Protein AF-A0A5S3YZ47-F1 (afdb_monomer_lite)

InterPro domains:
  IPR015590 Aldehyde dehydrogenase domain [PF00171] (2-111)
  IPR016161 Aldehyde/histidinol dehydrogenase [SSF53720] (2-110)
  IPR016162 Aldehyde dehydrogenase, N-terminal [G3DSA:3.40.605.10] (1-121)
  IPR050740 Aldehyde Dehydrogenase Superfamily [PTHR43353] (2-112)

Radius of gyration: 17.88 Å; chains: 1; bounding box: 48×30×50 Å

Structure (mmCIF, N/CA/C/O backbone):
data_AF-A0A5S3YZ47-F1
#
_entry.id   AF-A0A5S3YZ47-F1
#
loop_
_atom_site.group_PDB
_atom_site.id
_atom_site.type_symbol
_atom_site.label_atom_id
_atom_site.label_alt_id
_atom_site.label_comp_id
_atom_site.label_asym_id
_atom_site.label_entity_id
_atom_site.label_seq_id
_atom_site.pdbx_PDB_ins_code
_atom_site.Cartn_x
_atom_site.Cartn_y
_atom_site.Cartn_z
_atom_site.occupancy
_atom_site.B_iso_or_equiv
_atom_site.auth_seq_id
_atom_site.auth_comp_id
_atom_site.auth_asym_id
_atom_site.auth_atom_id
_atom_site.pdbx_PDB_model_num
ATOM 1 N N . HIS A 1 1 ? -17.439 17.375 8.100 1.00 80.69 1 HIS A N 1
ATOM 2 C CA . HIS A 1 1 ? -16.856 17.891 6.842 1.00 80.69 1 HIS A CA 1
ATOM 3 C C . HIS A 1 1 ? -15.431 17.395 6.626 1.00 80.69 1 HIS A C 1
ATOM 5 O O . HIS A 1 1 ? -15.156 16.892 5.546 1.00 80.69 1 HIS A O 1
ATOM 11 N N . GLU A 1 2 ? -14.564 17.454 7.639 1.00 96.19 2 GLU A N 1
ATOM 12 C CA . GLU A 1 2 ? -13.150 17.053 7.531 1.00 96.19 2 GLU A CA 1
ATOM 13 C C . GLU A 1 2 ? -12.947 15.580 7.155 1.00 96.19 2 GLU A C 1
ATOM 15 O O . GLU A 1 2 ? -12.258 15.308 6.180 1.00 96.19 2 GLU A O 1
ATOM 20 N N . ALA A 1 3 ? -13.632 14.640 7.820 1.00 96.06 3 ALA A N 1
ATOM 21 C CA . ALA A 1 3 ? -13.522 13.209 7.501 1.00 96.06 3 ALA A CA 1
ATOM 22 C C . ALA A 1 3 ? -13.897 12.879 6.040 1.00 96.06 3 ALA A C 1
ATOM 24 O O . ALA A 1 3 ? -13.233 12.086 5.383 1.00 96.06 3 ALA A O 1
ATOM 25 N N . LEU A 1 4 ? -14.927 13.531 5.486 1.00 97.69 4 LEU A N 1
ATOM 26 C CA . LEU A 1 4 ? -15.275 13.381 4.065 1.00 97.69 4 LEU A CA 1
ATOM 27 C C . LEU A 1 4 ? -14.205 13.987 3.146 1.00 97.69 4 LEU A C 1
ATOM 29 O O . LEU A 1 4 ? -13.965 13.469 2.057 1.00 97.69 4 LEU A O 1
ATOM 33 N N . GLY A 1 5 ? -13.574 15.082 3.578 1.00 98.25 5 GLY A N 1
ATOM 34 C CA . GLY A 1 5 ? -12.418 15.661 2.900 1.00 98.25 5 GLY A CA 1
ATOM 35 C C . GLY A 1 5 ? -11.243 14.686 2.867 1.00 98.25 5 GLY A C 1
ATOM 36 O O . GLY A 1 5 ? -10.678 14.465 1.800 1.00 98.25 5 GLY A O 1
ATOM 37 N N . GLU A 1 6 ? -10.942 14.035 3.992 1.00 98.31 6 GLU A N 1
ATOM 38 C CA . GLU A 1 6 ? -9.911 13.001 4.061 1.00 98.31 6 GLU A CA 1
ATOM 39 C C . GLU A 1 6 ? -10.235 11.816 3.151 1.00 98.31 6 GLU A C 1
ATOM 41 O O . GLU A 1 6 ? -9.363 11.390 2.406 1.00 98.31 6 GLU A O 1
ATOM 46 N N . VAL A 1 7 ? -11.470 11.304 3.149 1.00 98.25 7 VAL A N 1
ATOM 47 C CA . VAL A 1 7 ? -11.863 10.187 2.268 1.00 98.25 7 VAL A CA 1
ATOM 48 C C . VAL A 1 7 ? -11.577 10.521 0.802 1.00 98.25 7 VAL A C 1
ATOM 50 O O . VAL A 1 7 ? -10.990 9.712 0.085 1.00 98.25 7 VAL A O 1
ATOM 53 N N . ARG A 1 8 ? -11.941 11.729 0.354 1.00 98.31 8 ARG A N 1
ATOM 54 C CA . ARG A 1 8 ? -11.662 12.190 -1.017 1.00 98.31 8 ARG A CA 1
ATOM 55 C C . ARG A 1 8 ? -10.167 12.344 -1.270 1.00 98.31 8 ARG A C 1
ATOM 57 O O . ARG A 1 8 ? -9.676 11.915 -2.308 1.00 98.31 8 ARG A O 1
ATOM 64 N N . TYR A 1 9 ? -9.444 12.917 -0.312 1.00 98.38 9 TYR A N 1
ATOM 65 C CA . TYR A 1 9 ? -7.994 13.065 -0.390 1.00 98.38 9 TYR A CA 1
ATOM 66 C C . TYR A 1 9 ? -7.285 11.704 -0.479 1.00 98.38 9 TYR A C 1
ATOM 68 O O . TYR A 1 9 ? -6.399 11.512 -1.308 1.00 98.38 9 TYR A O 1
ATOM 76 N N . ALA A 1 10 ? -7.731 10.728 0.311 1.00 98.44 10 ALA A N 1
ATOM 77 C CA . ALA A 1 10 ? -7.228 9.365 0.319 1.00 98.44 10 ALA A CA 1
ATOM 78 C C . ALA A 1 10 ? -7.500 8.642 -1.009 1.00 98.44 10 ALA A C 1
ATOM 80 O O . ALA A 1 10 ? -6.605 7.959 -1.510 1.00 98.44 10 ALA A O 1
ATOM 81 N N . ALA A 1 11 ? -8.693 8.819 -1.588 1.00 98.50 11 ALA A N 1
ATOM 82 C CA . ALA A 1 11 ? -9.050 8.271 -2.897 1.00 98.50 11 ALA A CA 1
ATOM 83 C C . ALA A 1 11 ? -8.169 8.837 -4.024 1.00 98.50 11 ALA A C 1
ATOM 85 O O . ALA A 1 11 ? -7.767 8.088 -4.912 1.00 98.50 11 ALA A O 1
ATOM 86 N N . GLY A 1 12 ? -7.784 10.116 -3.936 1.00 98.56 12 GLY A N 1
ATOM 87 C CA . GLY A 1 12 ? -6.881 10.750 -4.900 1.00 98.56 12 GLY A CA 1
ATOM 88 C C . GLY A 1 12 ? -5.521 10.054 -5.023 1.00 98.56 12 GLY A C 1
ATOM 89 O O . GLY A 1 12 ? -4.993 9.944 -6.125 1.00 98.56 12 GLY A O 1
ATOM 90 N N . PHE A 1 13 ? -4.969 9.503 -3.931 1.00 98.62 13 PHE A N 1
ATOM 91 C CA . PHE A 1 13 ? -3.740 8.699 -4.017 1.00 98.62 13 PHE A CA 1
ATOM 92 C C . PHE A 1 13 ? -3.942 7.414 -4.823 1.00 98.62 13 PHE A C 1
ATOM 94 O O . PHE A 1 13 ? -3.067 7.042 -5.600 1.00 98.62 13 PHE A O 1
ATOM 101 N N . VAL A 1 14 ? -5.079 6.737 -4.641 1.00 98.38 14 VAL A N 1
ATOM 102 C CA . VAL A 1 14 ? -5.388 5.500 -5.372 1.00 98.38 14 VAL A CA 1
ATOM 103 C C . VAL A 1 14 ? -5.522 5.795 -6.861 1.00 98.38 14 VAL A C 1
ATOM 105 O O . VAL A 1 14 ? -4.896 5.119 -7.671 1.00 98.38 14 VAL A O 1
ATOM 108 N N . GLU A 1 15 ? -6.276 6.837 -7.214 1.00 98.44 15 GLU A N 1
ATOM 109 C CA . GLU A 1 15 ? -6.442 7.271 -8.601 1.00 98.44 15 GLU A CA 1
ATOM 110 C C . GLU A 1 15 ? -5.101 7.644 -9.244 1.00 98.44 15 GLU A C 1
ATOM 112 O O . GLU A 1 15 ? -4.778 7.156 -10.326 1.00 98.44 15 GLU A O 1
ATOM 117 N N . TRP A 1 16 ? -4.291 8.454 -8.559 1.00 98.62 16 TRP A N 1
ATOM 118 C CA . TRP A 1 16 ? -2.987 8.870 -9.063 1.00 98.62 16 TRP A CA 1
ATOM 119 C C . TRP A 1 16 ? -2.060 7.675 -9.307 1.00 98.62 16 TRP A C 1
ATOM 121 O O . TRP A 1 16 ? -1.522 7.515 -10.401 1.00 98.62 16 TRP A O 1
ATOM 131 N N . PHE A 1 17 ? -1.892 6.792 -8.318 1.00 98.50 17 PHE A N 1
ATOM 132 C CA . PHE A 1 17 ? -0.967 5.666 -8.457 1.00 98.50 17 PHE A CA 1
ATOM 133 C C . PHE A 1 17 ? -1.476 4.567 -9.393 1.00 98.50 17 PHE A C 1
ATOM 135 O O . PHE A 1 17 ? -0.656 3.888 -10.004 1.00 98.50 17 PHE A O 1
ATOM 142 N N . ALA A 1 18 ? -2.790 4.438 -9.598 1.00 97.81 18 ALA A N 1
ATOM 143 C CA . ALA A 1 18 ? -3.325 3.592 -10.663 1.00 97.81 18 ALA A CA 1
ATOM 144 C C . ALA A 1 18 ? -2.858 4.065 -12.051 1.00 97.81 18 ALA A C 1
ATOM 146 O O . ALA A 1 18 ? -2.546 3.247 -12.914 1.00 97.81 18 ALA A O 1
ATOM 147 N N . GLN A 1 19 ? -2.753 5.380 -12.258 1.00 98.19 19 GLN A N 1
ATOM 148 C CA . GLN A 1 19 ? -2.212 5.941 -13.495 1.00 98.19 19 GLN A CA 1
ATOM 149 C C . GLN A 1 19 ? -0.684 5.791 -13.571 1.00 98.19 19 GLN A C 1
ATOM 151 O O . GLN A 1 19 ? -0.151 5.526 -14.646 1.00 98.19 19 GLN A O 1
ATOM 156 N N . GLU A 1 20 ? 0.026 5.918 -12.447 1.00 98.25 20 GLU A N 1
ATOM 157 C CA . GLU A 1 20 ? 1.485 5.744 -12.412 1.00 98.25 20 GLU A CA 1
ATOM 158 C C . GLU A 1 20 ? 1.943 4.289 -12.572 1.00 98.25 20 GLU A C 1
ATOM 160 O O . GLU A 1 20 ? 3.071 4.059 -13.005 1.00 98.25 20 GLU A O 1
ATOM 165 N N . ALA A 1 21 ? 1.077 3.304 -12.310 1.00 97.31 21 ALA A N 1
ATOM 166 C CA . ALA A 1 21 ? 1.392 1.880 -12.467 1.00 97.31 21 ALA A CA 1
ATOM 167 C C . ALA A 1 21 ? 1.921 1.536 -13.874 1.00 97.31 21 ALA A C 1
ATOM 169 O O . ALA A 1 21 ? 2.825 0.718 -14.030 1.00 97.31 21 ALA A O 1
ATOM 170 N N . ILE A 1 22 ? 1.407 2.210 -14.908 1.00 96.88 22 ILE A N 1
ATOM 171 C CA . ILE A 1 22 ? 1.816 2.009 -16.307 1.00 96.88 22 ILE A CA 1
ATOM 172 C C . ILE A 1 22 ? 2.984 2.910 -16.744 1.00 96.88 22 ILE A C 1
ATOM 174 O O . ILE A 1 22 ? 3.350 2.911 -17.917 1.00 96.88 22 ILE A O 1
ATOM 178 N N . ARG A 1 23 ? 3.566 3.692 -15.824 1.00 97.38 23 ARG A N 1
ATOM 179 C CA . ARG A 1 23 ? 4.644 4.665 -16.090 1.00 97.38 23 ARG A CA 1
ATOM 180 C C . ARG A 1 23 ? 5.961 4.332 -15.387 1.00 97.38 23 ARG A C 1
ATOM 182 O O . ARG A 1 23 ? 6.821 5.195 -15.224 1.00 97.38 23 ARG A O 1
ATOM 189 N N . SER A 1 24 ? 6.151 3.074 -14.990 1.00 95.56 24 SER A N 1
ATOM 190 C CA . SER A 1 24 ? 7.402 2.592 -14.392 1.00 95.56 24 SER A CA 1
ATOM 191 C C . SER A 1 24 ? 8.481 2.377 -15.464 1.00 95.56 24 SER A C 1
ATOM 193 O O . SER A 1 24 ? 8.788 1.254 -15.865 1.00 95.56 24 SER A O 1
ATOM 195 N N . TYR A 1 25 ? 9.018 3.478 -15.992 1.00 97.44 25 TYR A N 1
ATOM 196 C CA . TYR A 1 25 ? 9.971 3.452 -17.099 1.00 97.44 25 TYR A CA 1
ATOM 197 C C . TYR A 1 25 ? 11.392 3.093 -16.648 1.00 97.44 25 TYR A C 1
ATOM 199 O O . TYR A 1 25 ? 11.883 3.531 -15.604 1.00 97.44 25 TYR A O 1
ATOM 207 N N . GLY A 1 26 ? 12.061 2.305 -17.486 1.00 96.69 26 GLY A N 1
ATOM 208 C CA . GLY A 1 26 ? 13.509 2.142 -17.484 1.00 96.69 26 GLY A CA 1
ATOM 209 C C . GLY A 1 26 ? 14.196 3.149 -18.407 1.00 96.69 26 GLY A C 1
ATOM 210 O O . GLY A 1 26 ? 13.549 3.984 -19.037 1.00 96.69 26 GLY A O 1
ATOM 211 N N . GLU A 1 27 ? 15.512 3.042 -18.525 1.00 97.81 27 GLU A N 1
ATOM 212 C CA . GLU A 1 27 ? 16.335 3.925 -19.354 1.00 97.81 27 GLU A CA 1
ATOM 213 C C . GLU A 1 27 ? 17.272 3.104 -20.238 1.00 97.81 27 GLU A C 1
ATOM 215 O O . GLU A 1 27 ? 17.738 2.040 -19.840 1.00 97.81 27 GLU A O 1
ATOM 220 N N . THR A 1 28 ? 17.580 3.604 -21.433 1.00 97.38 28 THR A N 1
ATOM 221 C CA . THR A 1 28 ? 18.674 3.077 -22.262 1.00 97.38 28 THR A CA 1
ATOM 222 C C . THR A 1 28 ? 19.866 4.009 -22.130 1.00 97.38 28 THR A C 1
ATOM 224 O O . THR A 1 28 ? 19.722 5.218 -22.303 1.00 97.38 28 THR A O 1
ATOM 227 N N . ILE A 1 29 ? 21.036 3.456 -21.820 1.00 97.19 29 ILE A N 1
ATOM 228 C CA . ILE A 1 29 ? 22.235 4.234 -21.502 1.00 97.19 29 ILE A CA 1
ATOM 229 C C . ILE A 1 29 ? 23.253 4.070 -22.640 1.00 97.19 29 ILE A C 1
ATOM 231 O O . ILE A 1 29 ? 23.516 2.937 -23.056 1.00 97.19 29 ILE A O 1
ATOM 235 N N . PRO A 1 30 ? 23.854 5.166 -23.148 1.00 96.06 30 PRO A N 1
ATOM 236 C CA . PRO A 1 30 ? 24.929 5.076 -24.128 1.00 96.06 30 PRO A CA 1
ATOM 237 C C . PRO A 1 30 ? 26.096 4.233 -23.606 1.00 96.06 30 PRO A C 1
ATOM 239 O O . PRO A 1 30 ? 26.648 4.499 -22.539 1.00 96.06 30 PRO A O 1
ATOM 242 N N . SER A 1 31 ? 26.482 3.220 -24.378 1.00 96.81 31 SER A N 1
ATOM 243 C CA . SER A 1 31 ? 27.625 2.366 -24.069 1.00 96.81 31 SER A CA 1
ATOM 244 C C . SER A 1 31 ? 28.903 2.922 -24.692 1.00 96.81 31 SER A C 1
ATOM 246 O O . SER A 1 31 ? 28.897 3.409 -25.822 1.00 96.81 31 SER A O 1
ATOM 248 N N . GLN A 1 32 ? 30.022 2.797 -23.977 1.00 95.44 32 GLN A N 1
ATOM 249 C CA . GLN A 1 32 ? 31.355 3.067 -24.530 1.00 95.44 32 GLN A CA 1
ATOM 250 C C . GLN A 1 32 ? 31.843 1.940 -25.458 1.00 95.44 32 GLN A C 1
ATOM 252 O O . GLN A 1 32 ? 32.759 2.148 -26.248 1.00 95.44 32 GLN A O 1
ATOM 257 N N . ASN A 1 33 ? 31.236 0.752 -25.371 1.00 96.00 33 ASN A N 1
ATOM 258 C CA . ASN A 1 33 ? 31.526 -0.398 -26.222 1.00 96.00 33 ASN A CA 1
ATOM 259 C C . ASN A 1 33 ? 30.363 -0.624 -27.200 1.00 96.00 33 ASN A C 1
ATOM 261 O O . ASN A 1 33 ? 29.240 -0.893 -26.774 1.00 96.00 33 ASN A O 1
ATOM 265 N N . THR A 1 34 ? 30.642 -0.564 -28.504 1.00 93.00 34 THR A N 1
ATOM 266 C CA . THR A 1 34 ? 29.643 -0.682 -29.582 1.00 93.00 34 THR A CA 1
ATOM 267 C C . THR A 1 34 ? 28.965 -2.052 -29.668 1.00 93.00 34 THR A C 1
ATOM 269 O O . THR A 1 34 ? 27.937 -2.171 -30.328 1.00 93.00 34 THR A O 1
ATOM 272 N N . LEU A 1 35 ? 29.505 -3.074 -28.998 1.00 96.94 35 LEU A N 1
ATOM 273 C CA . LEU A 1 35 ? 28.931 -4.423 -28.928 1.00 96.94 35 LEU A CA 1
ATOM 274 C C . LEU A 1 35 ? 28.073 -4.658 -27.673 1.00 96.94 35 LEU A C 1
ATOM 276 O O . LEU A 1 35 ? 27.559 -5.758 -27.486 1.00 96.94 35 LEU A O 1
ATOM 280 N N . VAL A 1 36 ? 27.936 -3.661 -26.794 1.00 97.00 36 VAL A N 1
ATOM 281 C CA . VAL A 1 36 ? 27.217 -3.785 -25.518 1.00 97.00 36 VAL A CA 1
ATOM 282 C C . VAL A 1 36 ? 26.066 -2.791 -25.473 1.00 97.00 36 VAL A C 1
ATOM 284 O O . VAL A 1 36 ? 26.262 -1.599 -25.697 1.00 97.00 36 VAL A O 1
ATOM 287 N N . GLN A 1 37 ? 24.877 -3.273 -25.116 1.00 96.19 37 GLN A N 1
ATOM 288 C CA . GLN A 1 37 ? 23.719 -2.437 -24.820 1.00 96.19 37 GLN A CA 1
ATOM 289 C C . GLN A 1 37 ? 23.509 -2.365 -23.307 1.00 96.19 37 GLN A C 1
ATOM 291 O O . GLN A 1 37 ? 23.512 -3.389 -22.626 1.00 96.19 37 GLN A O 1
ATOM 296 N N . LEU A 1 38 ? 23.321 -1.151 -22.790 1.00 97.62 38 LEU A N 1
ATOM 297 C CA . LEU A 1 38 ? 23.035 -0.903 -21.381 1.00 97.62 38 LEU A CA 1
ATOM 298 C C . LEU A 1 38 ? 21.596 -0.409 -21.237 1.00 97.62 38 LEU A C 1
ATOM 300 O O . LEU A 1 38 ? 21.180 0.529 -21.920 1.00 97.62 38 LEU A O 1
ATOM 304 N N . SER A 1 39 ? 20.845 -1.023 -20.329 1.00 97.62 39 SER A N 1
ATOM 305 C CA . SER A 1 39 ? 19.482 -0.610 -20.007 1.00 97.62 39 SER A CA 1
ATOM 306 C C . SER A 1 39 ? 19.172 -0.817 -18.533 1.00 97.62 39 SER A C 1
ATOM 308 O O . SER A 1 39 ? 19.703 -1.734 -17.906 1.00 97.62 39 SER A O 1
ATOM 310 N N . THR A 1 40 ? 18.270 -0.006 -17.997 1.00 98.25 40 THR A N 1
ATOM 311 C CA . THR A 1 40 ? 17.701 -0.178 -16.662 1.00 98.25 40 THR A CA 1
ATOM 312 C C . THR A 1 40 ? 16.244 -0.611 -16.768 1.00 98.25 4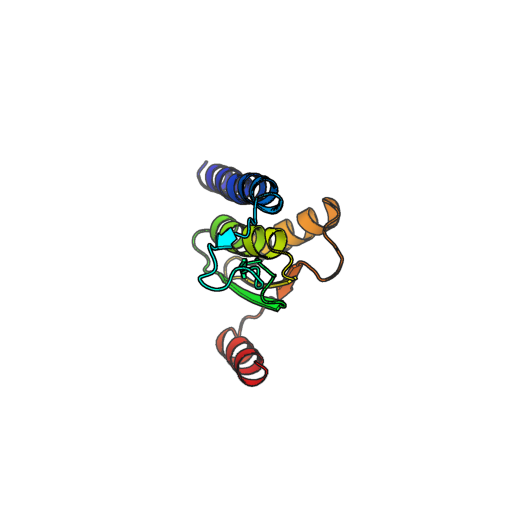0 THR A C 1
ATOM 314 O O . THR A 1 40 ? 15.555 -0.289 -17.734 1.00 98.25 40 THR A O 1
ATOM 317 N N . ILE A 1 41 ? 15.774 -1.346 -15.766 1.00 97.62 41 ILE A N 1
ATOM 318 C CA . ILE A 1 41 ? 14.360 -1.670 -15.563 1.00 97.62 41 ILE A CA 1
ATOM 319 C C . ILE A 1 41 ? 13.995 -1.380 -14.108 1.00 97.62 41 ILE A C 1
ATOM 321 O O . ILE A 1 41 ? 14.873 -1.286 -13.247 1.00 97.62 41 ILE A O 1
ATOM 325 N N . ARG A 1 42 ? 12.700 -1.238 -13.825 1.00 97.50 42 ARG A N 1
ATOM 326 C CA . ARG A 1 42 ? 12.167 -1.095 -12.466 1.00 97.50 42 ARG A CA 1
ATOM 327 C C . ARG A 1 42 ? 11.346 -2.334 -12.134 1.00 97.50 42 ARG A C 1
ATOM 329 O O . ARG A 1 42 ? 10.537 -2.768 -12.947 1.00 97.50 42 ARG A O 1
ATOM 336 N N . GLN A 1 43 ? 11.573 -2.905 -10.958 1.00 97.75 43 GLN A N 1
ATOM 337 C CA . GLN A 1 43 ? 10.890 -4.109 -10.489 1.00 97.75 43 GLN A CA 1
ATOM 338 C C . GLN A 1 43 ? 10.347 -3.877 -9.073 1.00 97.75 43 GLN A C 1
ATOM 340 O O . GLN A 1 43 ? 10.931 -3.075 -8.334 1.00 97.75 43 GLN A O 1
ATOM 345 N N . PRO A 1 44 ? 9.245 -4.545 -8.688 1.00 97.81 44 PRO A N 1
ATOM 346 C CA . PRO A 1 44 ? 8.751 -4.500 -7.318 1.00 97.81 44 PRO A CA 1
ATOM 347 C C . PRO A 1 44 ? 9.802 -5.020 -6.340 1.00 97.81 44 PRO A C 1
ATOM 349 O O . PRO A 1 44 ? 10.539 -5.958 -6.639 1.00 97.81 44 PRO A O 1
ATOM 352 N N . VAL A 1 45 ? 9.818 -4.445 -5.138 1.00 97.31 45 VAL A N 1
ATOM 353 C CA . VAL A 1 45 ? 10.684 -4.916 -4.045 1.00 97.31 45 VAL A CA 1
ATOM 354 C C . VAL A 1 45 ? 10.153 -6.187 -3.374 1.00 97.31 45 VAL A C 1
ATOM 356 O O . VAL A 1 45 ? 10.913 -6.877 -2.705 1.00 97.31 45 VAL A O 1
ATOM 359 N N . GLY A 1 46 ? 8.868 -6.514 -3.555 1.00 96.69 46 GLY A N 1
ATOM 360 C CA . GLY A 1 46 ? 8.234 -7.709 -2.994 1.00 96.69 46 GLY A CA 1
ATOM 361 C C . GLY A 1 46 ? 7.189 -7.380 -1.929 1.00 96.69 46 GLY A C 1
ATOM 362 O O . GLY A 1 46 ? 6.327 -6.533 -2.145 1.00 96.69 46 GLY A O 1
ATOM 363 N N . VAL A 1 47 ? 7.233 -8.079 -0.795 1.00 96.00 47 VAL A N 1
ATOM 364 C CA . VAL A 1 47 ? 6.275 -7.903 0.309 1.00 96.00 47 VAL A CA 1
ATOM 365 C C . VAL A 1 47 ? 6.647 -6.670 1.134 1.00 96.00 47 VAL A C 1
ATOM 367 O O . VAL A 1 47 ? 7.796 -6.520 1.542 1.00 96.00 47 VAL A O 1
ATOM 370 N N . VAL A 1 48 ? 5.675 -5.799 1.418 1.00 96.75 48 VAL A N 1
ATOM 371 C CA . VAL A 1 48 ? 5.880 -4.571 2.202 1.00 96.75 48 VAL A CA 1
ATOM 372 C C . VAL A 1 48 ? 5.039 -4.592 3.476 1.00 96.75 48 VAL A C 1
ATOM 374 O O . VAL A 1 48 ? 3.827 -4.789 3.417 1.00 96.75 48 VAL A O 1
ATOM 377 N N . LEU A 1 49 ? 5.663 -4.311 4.623 1.00 95.75 49 LEU A N 1
ATOM 378 C CA . LEU A 1 49 ? 4.970 -4.016 5.880 1.00 95.75 49 LEU A CA 1
ATOM 379 C C . LEU A 1 49 ? 4.810 -2.498 6.049 1.00 95.75 49 LEU A C 1
ATOM 381 O O . LEU A 1 49 ? 5.785 -1.749 6.080 1.00 95.75 49 LEU A O 1
ATOM 385 N N . GLY A 1 50 ? 3.572 -2.035 6.185 1.00 96.06 50 GLY A N 1
ATOM 386 C CA . GLY A 1 50 ? 3.230 -0.642 6.431 1.00 96.06 50 GLY A CA 1
ATOM 387 C C . GLY A 1 50 ? 2.625 -0.420 7.808 1.00 96.06 50 GLY A C 1
ATOM 388 O O . GLY A 1 50 ? 1.670 -1.088 8.187 1.00 96.06 50 GLY A O 1
ATOM 389 N N . ILE A 1 51 ? 3.120 0.589 8.521 1.00 96.44 51 ILE A N 1
ATOM 390 C CA . ILE A 1 51 ? 2.577 1.029 9.811 1.00 96.44 51 ILE A CA 1
ATOM 391 C C . ILE A 1 51 ? 2.023 2.444 9.637 1.00 96.44 51 ILE A C 1
ATOM 393 O O . ILE A 1 51 ? 2.663 3.286 8.994 1.00 96.44 51 ILE A O 1
ATOM 397 N N . THR A 1 52 ? 0.823 2.707 10.162 1.00 97.81 52 THR A N 1
ATOM 398 C CA . THR A 1 52 ? 0.155 4.013 10.012 1.00 97.81 52 THR A CA 1
ATOM 399 C C . THR A 1 52 ? -0.412 4.545 11.333 1.00 97.81 52 THR A C 1
ATOM 401 O O . THR A 1 52 ? -0.937 3.759 12.124 1.00 97.81 52 THR A O 1
ATOM 404 N N . PRO A 1 53 ? -0.295 5.863 11.593 1.00 97.62 53 PRO A N 1
ATOM 405 C CA . PRO A 1 53 ? -0.830 6.510 12.793 1.00 97.62 53 PRO A CA 1
ATOM 406 C C . PRO A 1 53 ? -2.344 6.768 12.690 1.00 97.62 53 PRO A C 1
ATOM 408 O O . PRO A 1 53 ? -2.960 6.519 11.656 1.00 97.62 53 PRO A O 1
ATOM 411 N N . TRP A 1 54 ? -2.932 7.299 13.764 1.00 97.75 54 TRP A N 1
ATOM 412 C CA . TRP A 1 54 ? -4.37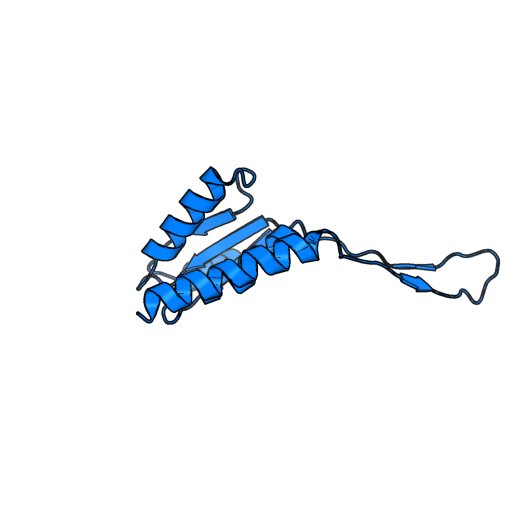7 7.516 13.911 1.00 97.75 54 TRP A CA 1
ATOM 413 C C . TRP A 1 54 ? -4.921 8.821 13.316 1.00 97.75 54 TRP A C 1
ATOM 415 O O . TRP A 1 54 ? -6.127 8.953 13.136 1.00 97.75 54 TRP A O 1
ATOM 425 N N . ASN A 1 55 ? -4.067 9.805 13.030 1.00 97.31 55 ASN A N 1
ATOM 426 C CA . ASN A 1 55 ? -4.500 11.170 12.710 1.00 97.31 55 ASN A CA 1
ATOM 427 C C . ASN A 1 55 ? -5.153 11.326 11.325 1.00 97.31 55 ASN A C 1
ATOM 429 O O . ASN A 1 55 ? -5.994 12.201 11.155 1.00 97.31 55 ASN A O 1
ATOM 433 N N . PHE A 1 56 ? -4.777 10.490 10.353 1.00 97.88 56 PHE A N 1
ATOM 434 C CA . PHE A 1 56 ? -5.436 10.397 9.044 1.00 97.88 56 PHE A CA 1
ATOM 435 C C . PHE A 1 56 ? -5.561 8.919 8.645 1.00 97.88 56 PHE A C 1
ATOM 437 O O . PHE A 1 56 ? -4.721 8.399 7.892 1.00 97.88 56 PHE A O 1
ATOM 444 N N . PRO A 1 57 ? -6.567 8.218 9.195 1.00 97.56 57 PRO A N 1
ATOM 445 C CA . PRO A 1 57 ? -6.666 6.766 9.152 1.00 97.56 57 PRO A CA 1
ATOM 446 C C . PRO A 1 57 ? -6.994 6.193 7.768 1.00 97.56 57 PRO A C 1
ATOM 448 O O . PRO A 1 57 ? -7.002 4.979 7.624 1.00 97.56 57 PRO A O 1
ATOM 451 N N . LEU A 1 58 ? -7.259 7.010 6.745 1.00 98.31 58 LEU A N 1
ATOM 452 C CA . LEU A 1 58 ? -7.313 6.574 5.346 1.00 98.31 58 LEU A CA 1
ATOM 453 C C . LEU A 1 58 ? -6.148 7.133 4.542 1.00 98.31 58 LEU A C 1
ATOM 455 O O . LEU A 1 58 ? -5.479 6.378 3.836 1.00 98.31 58 LEU A O 1
ATOM 459 N N . ALA A 1 59 ? -5.867 8.433 4.657 1.00 98.31 59 ALA A N 1
ATOM 460 C CA . ALA A 1 59 ? -4.862 9.059 3.802 1.00 98.31 59 ALA A CA 1
ATOM 461 C C . ALA A 1 59 ? -3.440 8.548 4.092 1.00 98.31 59 ALA A C 1
ATOM 463 O O . ALA A 1 59 ? -2.640 8.419 3.165 1.00 98.31 59 ALA A O 1
ATOM 464 N N . MET A 1 60 ? -3.110 8.204 5.347 1.00 98.50 60 MET A N 1
ATOM 465 C CA . MET A 1 60 ? -1.811 7.589 5.667 1.00 98.50 60 MET A CA 1
ATOM 466 C C . MET A 1 60 ? -1.676 6.172 5.108 1.00 98.50 60 MET A C 1
ATOM 468 O O . MET A 1 60 ? -0.557 5.746 4.816 1.00 98.50 60 MET A O 1
ATOM 472 N N . ILE A 1 61 ? -2.793 5.460 4.938 1.00 98.44 61 ILE A N 1
ATOM 473 C CA . ILE A 1 61 ? -2.816 4.116 4.358 1.00 98.44 61 ILE A CA 1
ATOM 474 C C . ILE A 1 61 ? -2.689 4.204 2.844 1.00 98.44 61 ILE A C 1
ATOM 476 O O . ILE A 1 61 ? -1.751 3.638 2.284 1.00 98.44 61 ILE A O 1
ATOM 480 N N . THR A 1 62 ? -3.599 4.918 2.172 1.00 98.56 62 THR A N 1
ATOM 481 C CA . THR A 1 62 ? -3.682 4.914 0.703 1.00 98.56 62 THR A CA 1
ATOM 482 C C . THR A 1 62 ? -2.415 5.455 0.061 1.00 98.56 62 THR A C 1
ATOM 484 O O . THR A 1 62 ? -1.943 4.879 -0.913 1.00 98.56 62 THR A O 1
ATOM 487 N N . ARG A 1 63 ? -1.764 6.456 0.665 1.00 98.50 63 ARG A N 1
ATOM 488 C CA . ARG A 1 63 ? -0.468 6.963 0.186 1.00 98.50 63 ARG A CA 1
ATOM 489 C C . ARG A 1 63 ? 0.699 5.968 0.289 1.00 98.50 63 ARG A C 1
ATOM 491 O O . ARG A 1 63 ? 1.773 6.268 -0.221 1.00 98.50 63 ARG A O 1
ATOM 498 N N . LYS A 1 64 ? 0.524 4.835 0.981 1.00 98.44 64 LYS A N 1
ATOM 499 C CA . LYS A 1 64 ? 1.509 3.746 1.096 1.00 98.44 64 LYS A CA 1
ATOM 500 C C . LYS A 1 64 ? 1.100 2.522 0.280 1.00 98.44 64 LYS A C 1
ATOM 502 O O . LYS A 1 64 ? 1.902 2.035 -0.508 1.00 98.44 64 LYS A O 1
ATOM 507 N N . VAL A 1 65 ? -0.138 2.045 0.441 1.00 98.12 65 VAL A N 1
ATOM 508 C CA . VAL A 1 65 ? -0.607 0.834 -0.255 1.00 98.12 65 VAL A CA 1
ATOM 509 C C . VAL A 1 65 ? -0.800 1.066 -1.752 1.00 98.12 65 VAL A C 1
ATOM 511 O O . VAL A 1 65 ? -0.462 0.188 -2.537 1.00 98.12 65 VAL A O 1
ATOM 514 N N . ALA A 1 66 ? -1.272 2.246 -2.172 1.00 98.31 66 ALA A N 1
ATOM 515 C CA . ALA A 1 66 ? -1.490 2.531 -3.589 1.00 98.31 66 ALA A CA 1
ATOM 516 C C . ALA A 1 66 ? -0.191 2.489 -4.419 1.00 98.31 66 ALA A C 1
ATOM 518 O O . ALA A 1 66 ? -0.171 1.748 -5.399 1.00 98.31 66 ALA A O 1
ATOM 519 N N . PRO A 1 67 ? 0.911 3.180 -4.043 1.00 98.31 67 PRO A N 1
ATOM 520 C CA . PRO A 1 67 ? 2.163 3.054 -4.789 1.00 98.31 67 PRO A CA 1
ATOM 521 C C . PRO A 1 67 ? 2.780 1.658 -4.685 1.00 98.31 67 PRO A C 1
ATOM 523 O O . PRO A 1 67 ? 3.374 1.194 -5.652 1.00 98.31 67 PRO A O 1
ATOM 526 N N . ALA A 1 68 ? 2.637 0.971 -3.544 1.00 98.25 68 ALA A N 1
ATOM 527 C CA . ALA A 1 68 ? 3.144 -0.391 -3.397 1.00 98.25 68 ALA A CA 1
ATOM 528 C C . ALA A 1 68 ? 2.449 -1.347 -4.3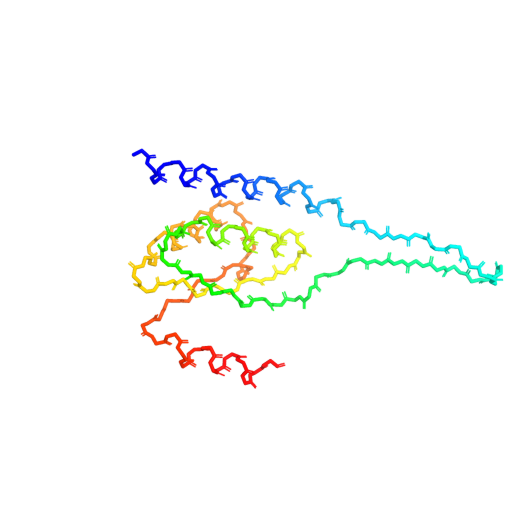74 1.00 98.25 68 ALA A C 1
ATOM 530 O O . ALA A 1 68 ? 3.121 -2.043 -5.131 1.00 98.25 68 ALA A O 1
ATOM 531 N N . TYR A 1 69 ? 1.117 -1.329 -4.419 1.00 97.69 69 TYR A N 1
ATOM 532 C CA . TYR A 1 69 ? 0.368 -2.185 -5.331 1.00 97.69 69 TYR A CA 1
ATOM 533 C C . TYR A 1 69 ? 0.593 -1.808 -6.798 1.00 97.69 69 TYR A C 1
ATOM 535 O O . TYR A 1 69 ? 0.808 -2.686 -7.626 1.00 97.69 69 TYR A O 1
ATOM 543 N N . ALA A 1 70 ? 0.639 -0.508 -7.113 1.00 97.69 70 ALA A N 1
ATOM 544 C CA . ALA A 1 70 ? 0.959 -0.020 -8.455 1.00 97.69 70 ALA A CA 1
ATOM 545 C C . ALA A 1 70 ? 2.342 -0.483 -8.943 1.00 97.69 70 ALA A C 1
ATOM 547 O O . ALA A 1 70 ? 2.512 -0.769 -10.124 1.00 97.69 70 ALA A O 1
ATOM 548 N N . ALA A 1 71 ? 3.323 -0.589 -8.041 1.00 97.88 71 ALA A N 1
ATOM 549 C CA . ALA A 1 71 ? 4.648 -1.115 -8.353 1.00 97.88 71 ALA A CA 1
ATOM 550 C C . ALA A 1 71 ? 4.686 -2.649 -8.509 1.00 97.88 71 ALA A C 1
ATOM 552 O O . ALA A 1 71 ? 5.699 -3.173 -8.968 1.00 97.88 71 ALA A O 1
ATOM 553 N N . GLY A 1 72 ? 3.618 -3.364 -8.132 1.00 97.19 72 GLY A N 1
ATOM 554 C CA . GLY A 1 72 ? 3.544 -4.828 -8.134 1.00 97.19 72 GLY A CA 1
ATOM 555 C C . GLY A 1 72 ? 3.918 -5.491 -6.802 1.00 97.19 72 GLY A C 1
ATOM 556 O O . GLY A 1 72 ? 4.240 -6.676 -6.782 1.00 97.19 72 GLY A O 1
ATOM 557 N N . CYS A 1 73 ? 3.917 -4.748 -5.693 1.00 98.19 73 CYS A N 1
ATOM 558 C CA . CYS A 1 73 ? 4.165 -5.282 -4.353 1.00 98.19 73 CYS A CA 1
ATOM 559 C C . CYS A 1 73 ? 2.869 -5.767 -3.686 1.00 98.19 73 CYS A C 1
ATOM 561 O O . CYS A 1 73 ? 1.795 -5.198 -3.893 1.00 98.19 73 CYS A O 1
ATOM 563 N N . SER A 1 74 ? 2.987 -6.754 -2.795 1.00 97.81 74 SER A N 1
ATOM 564 C CA . SER A 1 74 ? 1.947 -7.044 -1.804 1.00 97.81 74 SER A CA 1
ATOM 565 C C . SER A 1 74 ? 2.175 -6.217 -0.539 1.00 97.81 74 SER A C 1
ATOM 567 O O . SER A 1 74 ? 3.297 -5.798 -0.238 1.00 97.81 74 SER A O 1
ATOM 569 N N . PHE A 1 75 ? 1.104 -5.945 0.203 1.00 98.19 75 PHE A N 1
ATOM 570 C CA . PHE A 1 75 ? 1.132 -5.003 1.311 1.00 98.19 75 PHE A CA 1
ATOM 571 C C . PHE A 1 75 ? 0.415 -5.544 2.546 1.00 98.19 75 PHE A C 1
ATOM 573 O O . PHE A 1 75 ? -0.783 -5.828 2.526 1.00 98.19 75 PHE A O 1
ATOM 580 N N . ILE A 1 76 ? 1.144 -5.614 3.653 1.00 97.06 76 ILE A N 1
ATOM 581 C CA . ILE A 1 76 ? 0.625 -5.925 4.980 1.00 97.06 76 ILE A CA 1
ATOM 582 C C . ILE A 1 76 ? 0.559 -4.615 5.757 1.00 97.06 76 ILE A C 1
ATOM 584 O O . ILE A 1 76 ? 1.564 -3.936 5.932 1.00 97.06 76 ILE A O 1
ATOM 588 N N . LEU A 1 77 ? -0.619 -4.235 6.229 1.00 97.69 77 LEU A N 1
ATOM 589 C CA . LEU A 1 77 ? -0.836 -3.008 6.982 1.00 97.69 77 LEU A CA 1
ATOM 590 C C . LEU A 1 77 ? -1.086 -3.309 8.457 1.00 97.69 77 LEU A C 1
ATOM 592 O O . LEU A 1 77 ? -2.039 -4.012 8.778 1.00 97.69 77 LEU A O 1
ATOM 596 N N . LYS A 1 78 ? -0.342 -2.651 9.348 1.00 97.25 78 LYS A N 1
ATOM 597 C CA . LYS A 1 78 ? -0.719 -2.455 10.752 1.00 97.25 78 LYS A CA 1
ATOM 598 C C . LYS A 1 78 ? -1.207 -1.011 10.966 1.00 97.25 78 LYS A C 1
ATOM 600 O O . LYS A 1 78 ? -0.384 -0.094 11.057 1.00 97.25 78 LYS A O 1
ATOM 605 N N . PRO A 1 79 ? -2.528 -0.755 11.005 1.00 97.88 79 PRO A N 1
ATOM 606 C CA . PRO A 1 79 ? -3.072 0.563 11.321 1.00 97.88 79 PRO A CA 1
ATOM 607 C C . PRO A 1 79 ? -3.057 0.802 12.830 1.00 97.88 79 PRO A C 1
ATOM 609 O O . PRO A 1 79 ? -3.044 -0.157 13.597 1.00 97.88 79 PRO A O 1
ATOM 612 N N . SER A 1 80 ? -3.103 2.057 13.271 1.00 97.50 80 SER A N 1
ATOM 613 C CA . SER A 1 80 ? -3.267 2.363 14.694 1.00 97.50 80 SER A CA 1
ATOM 614 C C . SER A 1 80 ? -4.503 1.668 15.282 1.00 97.50 80 SER A C 1
ATOM 616 O O . SER A 1 80 ? -5.593 1.690 14.708 1.00 97.50 80 SER A O 1
ATOM 618 N N . GLU A 1 81 ? -4.320 1.075 16.456 1.00 96.81 81 GLU A N 1
ATOM 619 C CA . GLU A 1 81 ? -5.339 0.415 17.270 1.00 96.81 81 GLU A CA 1
ATOM 620 C C . GLU A 1 81 ? -6.446 1.364 17.745 1.00 96.81 81 GLU A C 1
ATOM 622 O O . GLU A 1 81 ? -7.538 0.904 18.069 1.00 96.81 81 GLU A O 1
ATOM 627 N N . GLU A 1 82 ? -6.205 2.677 17.722 1.00 97.25 82 GLU A N 1
ATOM 628 C CA . GLU A 1 82 ? -7.203 3.694 18.063 1.00 97.25 82 GLU A CA 1
ATOM 629 C C . GLU A 1 82 ? -8.202 3.945 16.923 1.00 97.25 82 GLU A C 1
ATOM 631 O O . GLU A 1 82 ? -9.334 4.361 17.159 1.00 97.25 82 GLU A O 1
ATOM 636 N N . THR A 1 83 ? -7.806 3.690 15.670 1.00 97.56 83 THR A N 1
ATOM 637 C CA . THR A 1 83 ? -8.618 3.983 14.470 1.00 97.56 83 THR A CA 1
ATOM 638 C C . THR A 1 83 ? -8.638 2.847 13.424 1.00 97.56 83 THR A C 1
ATOM 640 O O . THR A 1 83 ? -8.588 3.101 12.217 1.00 97.56 83 THR A O 1
ATOM 643 N N . PRO A 1 84 ? -8.780 1.565 13.818 1.00 97.69 84 PRO A N 1
ATOM 644 C CA . PRO A 1 84 ? -8.596 0.438 12.902 1.00 97.69 84 PRO A CA 1
ATOM 645 C C . PRO A 1 84 ? -9.752 0.270 11.905 1.00 97.69 84 PRO A C 1
ATOM 647 O O . PRO A 1 84 ? -9.578 -0.327 10.843 1.00 97.69 84 PRO A O 1
ATOM 650 N N . LEU A 1 85 ? -10.946 0.784 12.222 1.00 98.19 85 LEU A N 1
ATOM 651 C CA . LEU A 1 85 ? -12.165 0.518 11.450 1.00 98.19 85 LEU A CA 1
ATOM 652 C C . LEU A 1 85 ? -12.095 1.056 10.014 1.00 98.19 85 LEU A C 1
ATOM 654 O O . LEU A 1 85 ? -12.584 0.398 9.095 1.00 98.19 85 LEU A O 1
ATOM 658 N N . SER A 1 86 ? -11.441 2.202 9.801 1.00 98.00 86 SER A N 1
ATOM 659 C CA . SER A 1 86 ? -11.235 2.772 8.464 1.00 98.00 86 SER A CA 1
ATOM 660 C C . SER A 1 86 ? -10.370 1.869 7.584 1.00 98.00 86 SER A C 1
ATOM 662 O O . SER A 1 86 ? -10.681 1.666 6.411 1.00 98.00 86 SER A O 1
ATOM 664 N N . ALA A 1 87 ? -9.328 1.262 8.159 1.00 98.25 87 ALA A N 1
ATOM 665 C CA . ALA A 1 87 ? -8.470 0.314 7.457 1.00 98.25 87 ALA A CA 1
ATOM 666 C C . ALA A 1 87 ? -9.232 -0.961 7.062 1.00 98.25 87 ALA A C 1
ATOM 668 O O . ALA A 1 87 ? -9.101 -1.435 5.935 1.00 98.25 87 ALA A O 1
ATOM 669 N N . ILE A 1 88 ? -10.078 -1.484 7.960 1.00 98.06 88 ILE A N 1
ATOM 670 C CA . ILE A 1 88 ? -10.942 -2.641 7.669 1.00 98.06 88 ILE A CA 1
ATOM 671 C C . ILE A 1 88 ? -11.912 -2.313 6.530 1.00 98.06 88 ILE A C 1
ATOM 673 O O . ILE A 1 88 ? -12.102 -3.123 5.624 1.00 98.06 88 ILE A O 1
ATOM 677 N N . ALA A 1 89 ? -12.541 -1.135 6.571 1.00 98.25 89 ALA A N 1
ATOM 678 C CA . ALA A 1 89 ? -13.454 -0.696 5.522 1.00 98.25 89 ALA A CA 1
ATOM 679 C C . ALA A 1 89 ? -12.736 -0.586 4.169 1.00 98.25 89 ALA A C 1
ATOM 681 O O . ALA A 1 89 ? -13.241 -1.092 3.168 1.00 98.25 89 ALA A O 1
ATOM 682 N N . LEU A 1 90 ? -11.529 -0.013 4.148 1.00 98.12 90 LEU A N 1
ATOM 683 C CA . LEU A 1 90 ? -10.703 0.063 2.946 1.00 98.12 90 LEU A CA 1
ATOM 684 C C . LEU A 1 90 ? -10.341 -1.327 2.404 1.00 98.12 90 LEU A C 1
ATOM 686 O O . LEU A 1 90 ? -10.452 -1.550 1.204 1.00 98.12 90 LEU A O 1
ATOM 690 N N . ALA A 1 91 ? -9.971 -2.279 3.265 1.00 97.75 91 ALA A N 1
ATOM 691 C CA . ALA A 1 91 ? -9.672 -3.650 2.846 1.00 97.75 91 ALA A CA 1
ATOM 692 C C . ALA A 1 91 ? -10.891 -4.353 2.230 1.00 97.75 91 ALA A C 1
ATOM 694 O O . ALA A 1 91 ? -10.769 -5.023 1.208 1.00 97.75 91 ALA A O 1
ATOM 695 N N . LYS A 1 92 ? -12.089 -4.148 2.795 1.00 97.88 92 LYS A N 1
ATOM 696 C CA . LYS A 1 92 ? -13.341 -4.653 2.205 1.00 97.88 92 LYS A CA 1
ATOM 697 C C . LYS A 1 92 ? -13.591 -4.062 0.818 1.00 97.88 92 LYS A C 1
ATOM 699 O O . LYS A 1 92 ? -13.956 -4.800 -0.093 1.00 97.88 92 LYS A O 1
ATOM 704 N N . LEU A 1 93 ? -13.377 -2.757 0.654 1.00 97.94 93 LEU A N 1
ATOM 705 C CA . LEU A 1 93 ? -13.515 -2.083 -0.639 1.00 97.94 93 LEU A CA 1
ATOM 706 C C . LEU A 1 93 ? -12.470 -2.567 -1.651 1.00 97.94 93 LEU A C 1
ATOM 708 O O . LEU A 1 93 ? -12.803 -2.749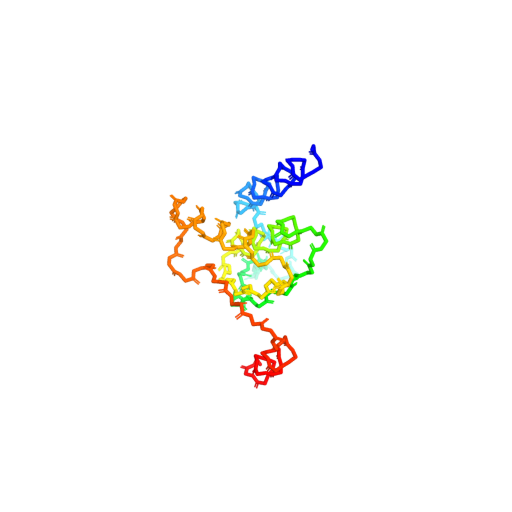 -2.814 1.00 97.94 93 LEU A O 1
ATOM 712 N N . ALA A 1 94 ? -11.237 -2.831 -1.217 1.00 97.62 94 ALA A N 1
ATOM 713 C CA . ALA A 1 94 ? -10.188 -3.377 -2.074 1.00 97.62 94 ALA A CA 1
ATOM 714 C C . ALA A 1 94 ? -10.567 -4.758 -2.636 1.00 97.62 94 ALA A C 1
ATOM 716 O O . ALA A 1 94 ? -10.446 -4.990 -3.837 1.00 97.62 94 ALA A O 1
ATOM 717 N N . VAL A 1 95 ? -11.118 -5.642 -1.794 1.00 96.88 95 VAL A N 1
ATOM 718 C CA . VAL A 1 95 ? -11.656 -6.940 -2.240 1.00 96.88 95 VAL A CA 1
ATOM 719 C C . VAL A 1 95 ? -12.807 -6.746 -3.232 1.00 96.88 95 VAL A C 1
ATOM 721 O O . VAL A 1 95 ? -12.837 -7.397 -4.272 1.00 96.88 95 VAL A O 1
ATOM 724 N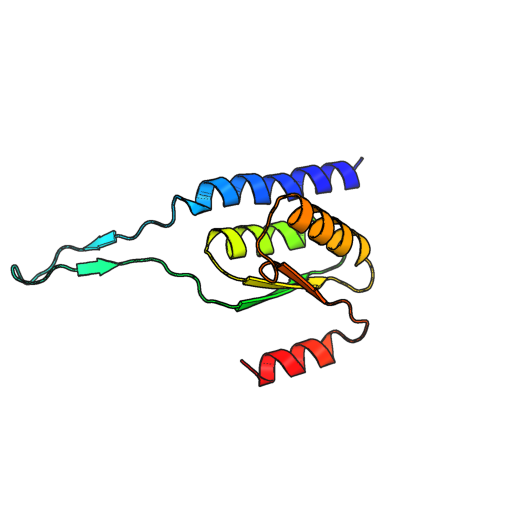 N . GLN A 1 96 ? -13.736 -5.825 -2.955 1.00 98.00 96 GLN A N 1
ATOM 725 C CA . GLN A 1 96 ? -14.847 -5.520 -3.868 1.00 98.00 96 GLN A CA 1
ATOM 726 C C . GLN A 1 96 ? -14.379 -4.943 -5.211 1.00 98.00 96 GLN A C 1
ATOM 728 O O . GLN A 1 96 ? -15.002 -5.210 -6.234 1.00 98.00 96 GLN A O 1
ATOM 733 N N . ALA A 1 97 ? -13.282 -4.185 -5.217 1.00 97.31 97 ALA A N 1
ATOM 734 C CA . ALA A 1 97 ? -12.666 -3.643 -6.424 1.00 97.31 97 ALA A CA 1
ATOM 735 C C . ALA A 1 97 ? -11.925 -4.705 -7.262 1.00 97.31 97 ALA A C 1
ATOM 737 O O . ALA A 1 97 ? -11.440 -4.385 -8.343 1.00 97.31 97 ALA A O 1
ATOM 738 N N . GLY A 1 98 ? -11.839 -5.954 -6.787 1.00 97.19 98 GLY A N 1
ATOM 739 C CA . GLY A 1 98 ? -11.170 -7.048 -7.491 1.00 97.19 98 GLY A CA 1
ATOM 740 C C . GLY A 1 98 ? -9.659 -7.102 -7.272 1.00 97.19 98 GLY A C 1
ATOM 741 O O . GLY A 1 98 ? -8.956 -7.713 -8.072 1.00 97.19 98 GLY A O 1
ATOM 742 N N . MET A 1 99 ? -9.149 -6.470 -6.208 1.00 96.44 99 MET A N 1
ATOM 743 C CA . MET A 1 99 ? -7.743 -6.597 -5.825 1.00 96.44 99 MET A CA 1
ATOM 744 C C . MET A 1 99 ? -7.408 -8.066 -5.531 1.00 96.44 99 MET A C 1
ATOM 746 O O . MET A 1 99 ? -8.191 -8.771 -4.888 1.00 96.44 99 MET A O 1
ATOM 750 N N . GLU A 1 100 ? -6.250 -8.528 -6.004 1.00 95.56 100 GLU A N 1
ATOM 751 C CA . GLU A 1 100 ? -5.835 -9.928 -5.867 1.00 95.56 100 GLU A CA 1
ATOM 752 C C . GLU A 1 100 ? -5.799 -10.380 -4.397 1.00 95.56 100 GLU A C 1
ATOM 754 O O . GLU A 1 100 ? -5.383 -9.642 -3.496 1.00 95.56 100 GLU A O 1
ATOM 759 N N . ALA A 1 101 ? -6.237 -11.617 -4.145 1.00 94.69 101 ALA A N 1
ATOM 760 C CA . ALA A 1 101 ? -6.257 -12.186 -2.805 1.00 94.69 101 ALA A CA 1
ATOM 761 C C . ALA A 1 101 ? -4.848 -12.183 -2.187 1.00 94.69 101 ALA A C 1
ATOM 763 O O . ALA A 1 101 ? -3.891 -12.680 -2.770 1.00 94.69 101 ALA A O 1
ATOM 764 N N . GLY A 1 102 ? -4.725 -11.617 -0.986 1.00 92.31 102 GLY A N 1
ATOM 765 C CA . GLY A 1 102 ? -3.448 -11.510 -0.276 1.00 92.31 102 GLY A CA 1
ATOM 766 C C . GLY A 1 102 ? -2.572 -10.322 -0.691 1.00 92.31 102 GLY A C 1
ATOM 767 O O . GLY A 1 102 ? -1.610 -10.032 0.022 1.00 92.31 102 GLY A O 1
ATOM 768 N N . ALA A 1 103 ? -2.918 -9.586 -1.756 1.00 96.75 103 ALA A N 1
ATOM 769 C CA . ALA A 1 103 ? -2.170 -8.399 -2.173 1.00 96.75 103 ALA A CA 1
ATOM 770 C C . ALA A 1 103 ? -2.286 -7.235 -1.178 1.00 96.75 103 ALA A C 1
ATOM 772 O O . ALA A 1 103 ? -1.359 -6.438 -1.057 1.00 96.75 103 ALA A O 1
ATOM 773 N N . PHE A 1 104 ? -3.391 -7.155 -0.431 1.00 98.25 104 PHE A N 1
ATOM 774 C CA . PHE A 1 104 ? -3.553 -6.229 0.685 1.00 98.25 104 PHE A CA 1
ATOM 775 C C . PHE A 1 104 ? -4.150 -6.941 1.897 1.00 98.25 104 PHE A C 1
ATOM 777 O O . PHE A 1 104 ? -5.245 -7.498 1.832 1.00 98.25 104 PHE A O 1
ATOM 784 N N . GLN A 1 105 ? -3.423 -6.915 3.011 1.00 97.25 105 GLN A N 1
ATOM 785 C CA . GLN A 1 105 ? -3.822 -7.524 4.276 1.00 97.25 105 GLN A CA 1
ATOM 786 C C . GLN A 1 105 ? -3.763 -6.488 5.394 1.00 97.25 105 GLN A C 1
ATOM 788 O O . GLN A 1 105 ? -2.870 -5.644 5.416 1.00 97.25 105 GLN A O 1
ATOM 793 N N . VAL A 1 106 ? -4.702 -6.553 6.338 1.00 97.69 106 VAL A N 1
ATOM 794 C CA . VAL A 1 106 ? -4.764 -5.639 7.486 1.00 97.69 106 VAL A CA 1
ATOM 795 C C . VAL A 1 106 ? -4.643 -6.445 8.773 1.00 97.69 106 VAL A C 1
ATOM 797 O O . VAL A 1 106 ? -5.497 -7.276 9.069 1.00 97.69 106 VAL A O 1
ATOM 800 N N . LEU A 1 107 ? -3.586 -6.180 9.539 1.00 95.69 107 LEU A N 1
ATOM 801 C CA . LEU A 1 107 ? -3.282 -6.803 10.821 1.00 95.69 107 LEU A CA 1
ATOM 802 C C . LEU A 1 107 ? -3.567 -5.819 11.951 1.00 95.69 107 LEU A C 1
ATOM 804 O O . LEU A 1 107 ? -2.903 -4.793 12.093 1.00 95.69 107 LEU A O 1
ATOM 808 N N . ILE A 1 108 ? -4.558 -6.142 12.773 1.00 96.00 108 ILE A N 1
ATOM 809 C CA . ILE A 1 108 ? -4.945 -5.322 13.920 1.00 96.00 108 ILE A CA 1
ATOM 810 C C . ILE A 1 108 ? -4.328 -5.935 15.167 1.00 96.00 108 ILE A C 1
ATOM 812 O O . ILE A 1 108 ? -4.488 -7.123 15.429 1.00 96.00 108 ILE A O 1
ATOM 816 N N . THR A 1 109 ? -3.635 -5.109 15.942 1.00 95.06 109 THR A N 1
ATOM 817 C CA . THR A 1 109 ? -3.028 -5.511 17.210 1.00 95.06 109 THR A CA 1
ATOM 818 C C . THR A 1 109 ? -2.990 -4.327 18.164 1.00 95.06 109 THR A C 1
ATOM 820 O O . THR A 1 109 ? -2.703 -3.204 17.738 1.00 95.06 109 THR A O 1
ATOM 823 N N . THR A 1 110 ? -3.221 -4.592 19.448 1.00 95.06 110 THR A N 1
ATOM 824 C CA . THR A 1 110 ? -2.968 -3.664 20.562 1.00 95.06 110 THR A CA 1
ATOM 825 C C . THR A 1 110 ? -1.512 -3.702 21.039 1.00 95.06 110 THR A C 1
ATOM 827 O O . THR A 1 110 ? -1.142 -2.957 21.937 1.00 95.06 110 THR A O 1
ATOM 830 N N . GLN A 1 111 ? -0.678 -4.555 20.437 1.00 94.62 111 GLN A N 1
ATOM 831 C CA . GLN A 1 111 ? 0.739 -4.725 20.759 1.00 94.62 111 GLN A CA 1
ATOM 832 C C . GLN A 1 111 ? 1.598 -4.416 19.517 1.00 94.62 111 GLN A C 1
ATOM 834 O O . GLN A 1 111 ? 2.105 -5.332 18.868 1.00 94.62 111 GLN A O 1
ATOM 839 N N . PRO A 1 112 ? 1.727 -3.134 19.111 1.00 92.31 112 PRO A N 1
ATOM 840 C CA . PRO A 1 112 ? 2.502 -2.759 17.926 1.00 92.31 112 PRO A CA 1
ATOM 841 C C . PRO A 1 112 ? 3.969 -3.187 18.001 1.00 92.31 112 PRO A C 1
ATOM 843 O O . PRO A 1 112 ? 4.491 -3.669 17.003 1.00 92.31 112 PRO A O 1
ATOM 846 N N . ALA A 1 113 ? 4.621 -3.002 19.153 1.00 92.12 113 ALA A N 1
ATOM 847 C CA . ALA A 1 113 ? 6.053 -3.261 19.308 1.00 92.12 113 ALA A CA 1
ATOM 848 C C . ALA A 1 113 ? 6.400 -4.732 19.039 1.00 92.12 113 ALA A C 1
ATOM 850 O O . ALA A 1 113 ? 7.239 -5.009 18.190 1.00 92.12 113 ALA A O 1
ATOM 851 N N . GLU A 1 114 ? 5.673 -5.659 19.668 1.00 93.00 114 GLU A N 1
ATOM 852 C CA . GLU A 1 114 ? 5.870 -7.104 19.506 1.00 93.00 114 GLU A CA 1
ATOM 853 C C . GLU A 1 114 ? 5.715 -7.547 18.043 1.00 93.00 114 GLU A C 1
ATOM 855 O O . GLU A 1 114 ? 6.546 -8.281 17.511 1.00 93.00 114 GLU A O 1
ATOM 860 N N . LEU A 1 115 ? 4.680 -7.050 17.355 1.00 90.44 115 LEU A N 1
ATOM 861 C CA . LEU A 1 115 ? 4.454 -7.376 15.947 1.00 90.44 115 LEU A CA 1
ATOM 862 C C . LEU A 1 115 ? 5.592 -6.861 15.056 1.00 90.44 115 LEU A C 1
ATOM 864 O O . LEU A 1 115 ? 6.027 -7.559 14.143 1.00 90.44 115 LEU A O 1
ATOM 868 N N . ILE A 1 116 ? 6.068 -5.640 15.305 1.00 88.81 116 ILE A N 1
ATOM 869 C CA . ILE A 1 116 ? 7.156 -5.045 14.522 1.00 88.81 116 ILE A CA 1
ATOM 870 C C . ILE A 1 116 ? 8.456 -5.812 14.758 1.00 88.81 116 ILE A C 1
ATOM 872 O O . ILE A 1 116 ? 9.141 -6.139 13.795 1.00 88.81 116 ILE A O 1
ATOM 876 N N . GLU A 1 117 ? 8.778 -6.134 16.010 1.00 91.31 117 GLU A N 1
ATOM 877 C CA . GLU A 1 117 ? 9.957 -6.931 16.354 1.00 91.31 117 GLU A CA 1
ATOM 878 C C . GLU A 1 117 ? 9.937 -8.292 15.657 1.00 91.31 117 GLU A C 1
ATOM 880 O O . GLU A 1 117 ? 10.936 -8.670 15.047 1.00 91.31 117 GLU A O 1
ATOM 885 N N . TYR A 1 118 ? 8.793 -8.980 15.663 1.00 90.44 118 TYR A N 1
ATOM 886 C CA . TYR A 1 118 ? 8.628 -10.255 14.969 1.00 90.44 118 TYR A CA 1
ATOM 887 C C . TYR A 1 118 ? 8.928 -10.143 13.466 1.00 90.44 118 TYR A C 1
ATOM 889 O O . TYR A 1 118 ? 9.747 -10.892 12.936 1.00 90.44 118 TYR A O 1
ATOM 897 N N . TYR A 1 119 ? 8.318 -9.179 12.769 1.00 86.88 119 TYR A N 1
ATOM 898 C CA . TYR A 1 119 ? 8.533 -9.024 11.327 1.00 86.88 119 TYR A CA 1
ATOM 899 C C . TYR A 1 119 ? 9.941 -8.531 10.974 1.00 86.88 119 TYR A C 1
ATOM 901 O O . TYR A 1 119 ? 10.480 -8.949 9.952 1.00 86.88 119 TYR A O 1
ATOM 909 N N . CYS A 1 120 ? 10.556 -7.689 11.808 1.00 84.81 120 CYS A N 1
ATOM 910 C CA . CYS A 1 120 ? 11.933 -7.234 11.606 1.00 84.81 120 CYS A CA 1
ATOM 911 C C . CYS A 1 120 ? 12.966 -8.351 11.810 1.00 84.81 120 CYS A C 1
ATOM 913 O O . CYS A 1 120 ? 14.045 -8.271 11.238 1.00 84.81 120 CYS A O 1
ATOM 915 N N . GLN A 1 121 ? 12.665 -9.378 12.609 1.00 85.19 121 GLN A N 1
ATOM 916 C CA . GLN A 1 121 ? 13.546 -10.540 12.784 1.00 85.19 121 GLN A CA 1
ATOM 917 C C . GLN A 1 121 ? 13.490 -11.520 11.604 1.00 85.19 121 GLN A C 1
ATOM 919 O O . GLN A 1 121 ? 14.422 -12.297 11.411 1.00 85.19 121 GLN A O 1
ATOM 924 N N . CYS A 1 122 ? 12.393 -11.519 10.843 1.00 68.88 122 CYS A N 1
ATOM 925 C CA . CYS A 1 122 ? 12.197 -12.398 9.689 1.00 68.88 122 CYS A CA 1
ATOM 926 C C . CYS A 1 122 ? 12.625 -11.777 8.346 1.00 68.88 122 CYS A C 1
ATOM 928 O O . CYS A 1 122 ? 12.560 -12.476 7.334 1.00 68.88 122 CYS A O 1
ATOM 930 N N . ALA A 1 123 ? 12.995 -10.492 8.331 1.00 60.69 123 ALA A N 1
A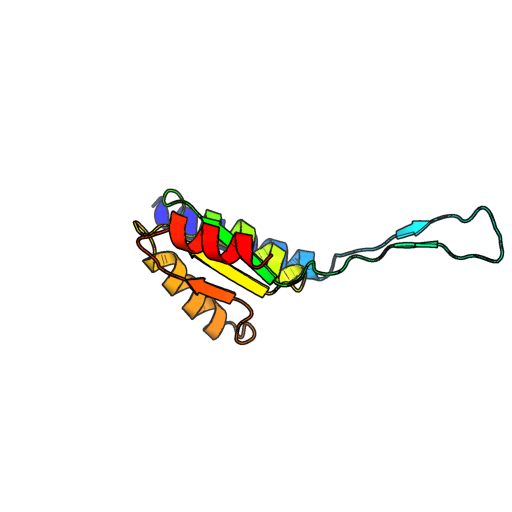TOM 931 C CA . ALA A 1 123 ? 13.444 -9.749 7.150 1.00 60.69 123 ALA A CA 1
ATOM 932 C C . ALA A 1 123 ? 14.968 -9.823 6.985 1.00 60.69 123 ALA A C 1
ATOM 934 O O . ALA A 1 123 ? 15.413 -9.956 5.823 1.00 60.69 123 ALA A O 1
#

Organism: NCBI:txid151081

pLDDT: mean 96.05, std 4.99, range [60.69, 98.62]

Secondary structure (DSSP, 8-state):
-HHHHHHHHHHHHHHHHHHHGGG----EE--SSTT--EE-------EEEEEE-SSSTTHHHHHHHHHHHHTT-EEEEEE-TTSHHHHHHHHHHHHHTTPPTTTEEE---S-HHHHHHHHHH--

Sequence (123 aa):
HEALGEVRYAAGFVEWFAQEAIRSYGETIPSQNTLVQLSTIRQPVGVVLGITPWNFPLAMITRKVAPAYAAGCSFILKPSEETPLSAIALAKLAVQAGMEAGAFQVLITTQPAELIEYYCQCA

Foldseek 3Di:
DVLVVLVVLLVVLLVVLLVCLVVQDKDWDDDPDPVDTDIDGAAQPEEDEEEEEDPRQRNRVSNPLNNNVSRVYAYEYEYDLVHCVNVVVVVVVCVVVVPDPRSYHYDYDPCVPVVVVVVVVVD